Protein AF-A0A7X5SCL9-F1 (afdb_monomer_lite)

pLDDT: mean 92.02, std 9.29, range [61.75, 98.69]

InterPro domains:
  IPR003468 Cytochrome c oxidase, monohaem subunit/FixO [PF02433] (2-91)
  IPR036909 Cytochrome c-like domain superfamily [G3DSA:1.10.760.10] (37-91)
  IPR036909 Cytochrome c-like domain superfamily [SSF46626] (13-67)

Secondary structure (DSSP, 8-state):
-TTTT-HHHHHHHHHHHHHHHHHHHTGGGGT-GGGTPPPTT--PPPHHHHHHHHHHHHTTGGGT--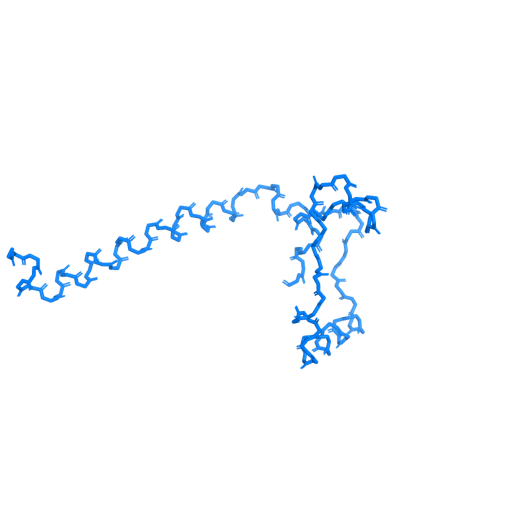----S-HHHHHHH-SPPPGGGGTT-

Organism: Xanthomonas perforans (NCBI:txid442694)

Foldseek 3Di:
DVLVVDVVNVVVVVVVVVVVVCCVPPVVCVVDVQLPDADPPDDADDPVRVVVVVVCVVVVVVVPDDPFQDPDPVSCVVPNDGDGSNNPNND

Structure (mmCIF, N/CA/C/O backbone):
data_AF-A0A7X5SCL9-F1
#
_entry.id   AF-A0A7X5SCL9-F1
#
loop_
_atom_site.group_PDB
_atom_site.id
_atom_site.type_symbol
_atom_site.label_atom_id
_atom_site.label_alt_id
_atom_site.label_comp_id
_atom_site.label_asym_id
_atom_site.label_entity_id
_atom_site.label_seq_id
_atom_site.pdbx_PDB_ins_code
_atom_site.Cartn_x
_atom_site.Cartn_y
_atom_site.Cartn_z
_atom_site.occupancy
_atom_site.B_iso_or_equiv
_atom_site.auth_seq_id
_atom_site.auth_comp_id
_atom_site.auth_asym_id
_atom_site.auth_atom_id
_atom_site.pdbx_PDB_model_num
ATOM 1 N N . GLU A 1 1 ? -19.426 -2.106 33.591 1.00 62.97 1 GLU A N 1
ATOM 2 C CA . GLU A 1 1 ? -20.879 -2.210 33.306 1.00 62.97 1 GLU A CA 1
ATOM 3 C C . GLU A 1 1 ? -21.460 -1.179 32.327 1.00 62.97 1 GLU A C 1
ATOM 5 O O . GLU A 1 1 ? -22.163 -1.613 31.429 1.00 62.97 1 GLU A O 1
ATOM 10 N N . PHE A 1 2 ? -21.247 0.145 32.441 1.00 78.31 2 PHE A N 1
ATOM 11 C CA . PHE A 1 2 ? -21.927 1.129 31.558 1.00 78.31 2 PHE A CA 1
ATOM 12 C C . PHE A 1 2 ? -21.693 0.900 30.050 1.00 78.31 2 PHE A C 1
ATOM 14 O O . PHE A 1 2 ? -22.650 0.921 29.283 1.00 78.31 2 PHE A O 1
ATOM 21 N N . PHE A 1 3 ? -20.457 0.626 29.623 1.00 82.31 3 PHE A N 1
ATOM 22 C CA . PHE A 1 3 ? -20.162 0.282 28.225 1.00 82.31 3 PHE A CA 1
ATOM 23 C C . PHE A 1 3 ? -20.668 -1.115 27.846 1.00 82.31 3 PHE A C 1
ATOM 25 O O . PHE A 1 3 ? -21.291 -1.287 26.807 1.00 82.31 3 PHE A O 1
ATOM 32 N N . GLU A 1 4 ? -20.459 -2.104 28.713 1.00 86.69 4 GLU A N 1
ATOM 33 C CA . GLU A 1 4 ? -20.827 -3.507 28.464 1.00 86.69 4 GLU A CA 1
ATOM 34 C C . GLU A 1 4 ? -22.348 -3.734 28.394 1.00 86.69 4 GLU A C 1
ATOM 36 O O . GLU A 1 4 ? -22.802 -4.671 27.746 1.00 86.69 4 GLU A O 1
ATOM 41 N N . LYS A 1 5 ? -23.145 -2.869 29.035 1.00 91.75 5 LYS A N 1
ATOM 42 C CA . LYS A 1 5 ? -24.616 -2.930 29.028 1.00 91.75 5 LYS A CA 1
ATOM 43 C C . LYS A 1 5 ? -25.263 -2.121 27.899 1.00 91.75 5 LYS A C 1
ATOM 45 O O . LYS A 1 5 ? -26.458 -2.275 27.667 1.00 91.75 5 LYS A O 1
ATOM 50 N N . ASN A 1 6 ? -24.506 -1.277 27.194 1.00 94.19 6 ASN A N 1
ATOM 51 C CA . ASN A 1 6 ? -25.014 -0.421 26.121 1.00 94.19 6 ASN A CA 1
ATOM 52 C C . ASN A 1 6 ? -24.320 -0.754 24.796 1.00 94.19 6 ASN A C 1
ATOM 54 O O . ASN A 1 6 ? -23.257 -0.219 24.482 1.00 94.19 6 ASN A O 1
ATOM 58 N N . SER A 1 7 ? -24.955 -1.599 23.981 1.00 93.44 7 SER A N 1
ATOM 59 C CA . SER A 1 7 ? -24.394 -2.091 22.713 1.00 93.44 7 SER A CA 1
ATOM 60 C C . SER A 1 7 ? -24.028 -0.978 21.722 1.00 93.44 7 SER A C 1
ATOM 62 O O . SER A 1 7 ? -22.993 -1.064 21.067 1.00 93.44 7 SER A O 1
ATOM 64 N N . ILE A 1 8 ? -24.825 0.095 21.647 1.00 95.06 8 ILE A N 1
ATOM 65 C CA . ILE A 1 8 ? -24.552 1.241 20.761 1.00 95.06 8 ILE A CA 1
ATOM 66 C C . ILE A 1 8 ? -23.288 1.992 21.204 1.00 95.06 8 ILE A C 1
ATOM 68 O O . ILE A 1 8 ? -22.440 2.319 20.376 1.00 95.06 8 ILE A O 1
ATOM 72 N N . LEU A 1 9 ? -23.132 2.236 22.509 1.00 94.31 9 LEU A N 1
ATOM 73 C CA . LEU A 1 9 ? -21.955 2.927 23.044 1.00 94.31 9 LEU A CA 1
ATOM 74 C C . LEU A 1 9 ? -20.690 2.081 22.888 1.00 94.31 9 LEU A C 1
ATOM 76 O O . LEU A 1 9 ? -19.637 2.614 22.539 1.00 94.31 9 LEU A O 1
ATOM 80 N N . LEU A 1 10 ? -20.802 0.766 23.093 1.00 95.88 10 LEU A N 1
ATOM 81 C CA . LEU A 1 10 ? -19.704 -0.166 22.863 1.00 95.88 10 LEU A CA 1
ATOM 82 C C . LEU A 1 10 ? -19.272 -0.181 21.390 1.00 95.88 10 LEU A C 1
ATOM 84 O O . LEU A 1 10 ? -18.080 -0.085 21.110 1.00 95.88 10 LEU A O 1
ATOM 88 N N . LEU A 1 11 ? -20.224 -0.236 20.452 1.00 96.00 11 LEU A N 1
ATOM 89 C CA . LEU A 1 11 ? -19.940 -0.209 19.015 1.00 96.00 11 LEU A CA 1
ATOM 90 C C . LEU A 1 11 ? -19.197 1.070 18.602 1.00 96.00 11 LEU A C 1
ATOM 92 O O . LEU A 1 11 ? -18.195 0.992 17.892 1.00 96.00 11 LEU A O 1
ATOM 96 N N . ILE A 1 12 ? -19.661 2.236 19.064 1.00 96.31 12 ILE A N 1
ATOM 97 C CA . ILE A 1 12 ? -19.008 3.522 18.772 1.00 96.31 12 ILE A CA 1
ATOM 98 C C . ILE A 1 12 ? -17.591 3.544 19.354 1.00 96.31 12 ILE A C 1
ATOM 100 O O . ILE A 1 12 ? -16.655 3.947 18.666 1.00 96.31 12 ILE A O 1
ATOM 104 N N . GLY A 1 13 ? -17.415 3.071 20.592 1.00 95.94 13 GLY A N 1
ATOM 105 C CA . GLY A 1 13 ? -16.101 2.978 21.226 1.00 95.94 13 GLY A CA 1
ATOM 106 C C . GLY A 1 13 ? -15.126 2.109 20.428 1.00 95.94 13 GLY A C 1
ATOM 107 O O . GLY A 1 13 ? -14.002 2.534 20.170 1.00 95.94 13 GLY A O 1
ATOM 108 N N . ILE A 1 14 ? -15.567 0.932 19.971 1.00 96.19 14 ILE A N 1
ATOM 109 C CA . ILE A 1 14 ? -14.758 0.034 19.131 1.00 96.19 14 ILE A CA 1
ATOM 110 C C . ILE A 1 14 ? -14.381 0.716 17.815 1.00 96.19 14 ILE A C 1
ATOM 112 O O . ILE A 1 14 ? -13.213 0.694 17.431 1.00 96.19 14 ILE A O 1
ATOM 116 N N . LEU A 1 15 ? -15.346 1.345 17.138 1.00 97.69 15 LEU A N 1
ATOM 117 C CA . LEU A 1 15 ? -15.103 2.007 15.858 1.00 97.69 15 LEU A CA 1
ATOM 118 C C . LEU A 1 15 ? -14.065 3.125 15.991 1.00 97.69 15 LEU A C 1
ATOM 120 O O . LEU A 1 15 ? -13.158 3.208 15.166 1.00 97.69 15 LEU A O 1
AT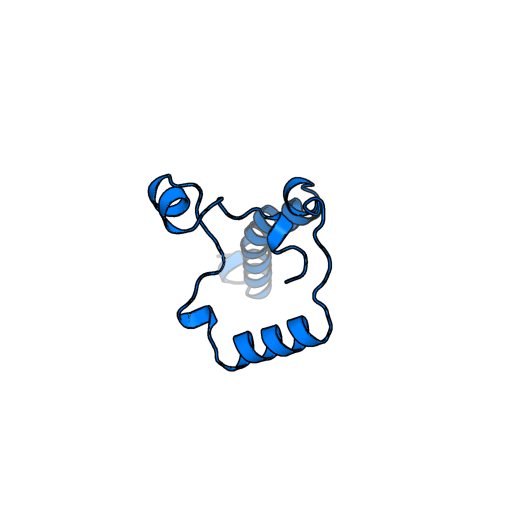OM 124 N N . ILE A 1 16 ? -14.157 3.943 17.044 1.00 97.69 16 ILE A N 1
ATOM 125 C CA . ILE A 1 16 ? -13.179 5.003 17.316 1.00 97.69 16 ILE A CA 1
ATOM 126 C C . ILE A 1 16 ? -11.794 4.397 17.551 1.00 97.69 16 ILE A C 1
ATOM 128 O O . ILE A 1 16 ? -10.833 4.821 16.917 1.00 97.69 16 ILE A O 1
ATOM 132 N N . VAL A 1 17 ? -11.685 3.391 18.423 1.00 97.06 17 VAL A N 1
ATOM 133 C CA . VAL A 1 17 ? -10.391 2.783 18.770 1.00 97.06 17 VAL A CA 1
ATOM 134 C C . VAL A 1 17 ? -9.724 2.136 17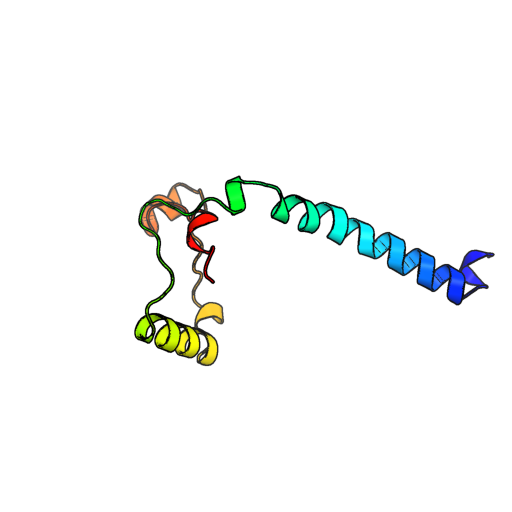.553 1.00 97.06 17 VAL A C 1
ATOM 136 O O . VAL A 1 17 ? -8.533 2.344 17.336 1.00 97.06 17 VAL A O 1
ATOM 139 N N . VAL A 1 18 ? -10.479 1.409 16.723 1.00 97.75 18 VAL A N 1
ATOM 140 C CA . VAL A 1 18 ? -9.951 0.776 15.502 1.00 97.75 18 VAL A CA 1
ATOM 141 C C . VAL A 1 18 ? -9.546 1.820 14.454 1.00 97.75 18 VAL A C 1
ATOM 143 O O . VAL A 1 18 ? -8.516 1.662 13.799 1.00 97.75 18 VAL A O 1
ATOM 146 N N . ALA A 1 19 ? -10.305 2.911 14.312 1.00 98.12 19 ALA A N 1
ATOM 147 C CA . ALA A 1 19 ? -10.012 3.954 13.329 1.00 98.12 19 ALA A CA 1
ATOM 148 C C . ALA A 1 19 ? -8.712 4.724 13.622 1.00 98.12 19 ALA A C 1
ATOM 150 O O . ALA A 1 19 ? -8.069 5.195 12.684 1.00 98.12 19 ALA A O 1
ATOM 151 N N . ILE A 1 20 ? -8.298 4.838 14.892 1.00 98.25 20 ILE A N 1
ATOM 152 C CA . ILE A 1 20 ? -7.087 5.582 15.281 1.00 98.25 20 ILE A CA 1
ATOM 153 C C . ILE A 1 20 ? -5.836 5.045 14.570 1.00 98.25 20 ILE A C 1
ATOM 155 O O . ILE A 1 20 ? -5.041 5.844 14.082 1.00 98.25 20 ILE A O 1
ATOM 159 N N . GLY A 1 21 ? -5.678 3.721 14.453 1.00 96.56 21 GLY A N 1
ATOM 160 C CA . GLY A 1 21 ? -4.525 3.124 13.766 1.00 96.56 21 GLY A CA 1
ATOM 161 C C . GLY A 1 21 ? -4.454 3.538 12.295 1.00 96.56 21 GLY A C 1
ATOM 162 O O . GLY A 1 21 ? -3.449 4.084 11.847 1.00 96.56 21 GLY A O 1
ATOM 163 N N . GLY A 1 22 ? -5.567 3.395 11.568 1.00 95.81 22 GLY A N 1
ATOM 164 C CA . GLY A 1 22 ? -5.647 3.806 10.163 1.00 95.81 22 GLY A CA 1
ATOM 165 C C . GLY A 1 22 ? -5.435 5.310 9.964 1.00 95.81 22 GLY A C 1
ATOM 166 O O . GLY A 1 22 ? -4.772 5.718 9.013 1.00 95.81 22 GLY A O 1
ATOM 167 N N . LEU A 1 23 ? -5.941 6.143 10.880 1.00 96.94 23 LEU A N 1
ATOM 168 C CA . LEU A 1 23 ? -5.714 7.588 10.837 1.00 96.94 23 LEU A CA 1
ATOM 169 C C . LEU A 1 23 ? -4.235 7.946 11.013 1.00 96.94 23 LEU A C 1
ATOM 171 O O . LEU A 1 23 ? -3.749 8.832 10.321 1.00 96.94 23 LEU A O 1
ATOM 175 N N . ILE A 1 24 ? -3.517 7.277 11.912 1.00 96.69 24 ILE A N 1
ATOM 176 C CA . ILE A 1 24 ? -2.109 7.588 12.186 1.00 96.69 24 ILE A CA 1
ATOM 177 C C . ILE A 1 24 ? -1.186 7.025 11.100 1.00 96.69 24 ILE A C 1
ATOM 179 O O . ILE A 1 24 ? -0.209 7.676 10.745 1.00 96.69 24 ILE A O 1
ATOM 183 N N . GLU A 1 25 ? -1.483 5.847 10.554 1.00 95.44 25 GLU A N 1
ATOM 184 C CA . GLU A 1 25 ? -0.598 5.179 9.595 1.00 95.44 25 GLU A CA 1
ATOM 185 C C . GLU A 1 25 ? -0.853 5.604 8.143 1.00 95.44 25 GLU A C 1
ATOM 187 O O . GLU A 1 25 ? 0.099 5.797 7.393 1.00 95.44 25 GLU A O 1
ATOM 192 N N . ILE A 1 26 ? -2.115 5.783 7.731 1.00 93.81 26 ILE A N 1
ATOM 193 C CA . ILE A 1 26 ? -2.471 6.015 6.320 1.00 93.81 26 ILE A CA 1
ATOM 194 C C . ILE A 1 26 ? -2.525 7.510 5.996 1.00 93.81 26 ILE A C 1
ATOM 196 O O . ILE A 1 26 ? -1.999 7.940 4.971 1.00 93.81 26 ILE A O 1
ATOM 200 N N . VAL A 1 27 ? -3.151 8.326 6.853 1.00 94.44 27 VAL A N 1
ATOM 201 C CA . VAL A 1 27 ? -3.398 9.745 6.532 1.00 94.44 27 VAL A CA 1
ATOM 202 C C . VAL A 1 27 ? -2.104 10.525 6.277 1.00 94.44 27 VAL A C 1
ATOM 204 O O . VAL A 1 27 ? -2.065 11.255 5.284 1.00 94.44 27 VAL A O 1
ATOM 207 N N . PRO A 1 28 ? -1.024 10.381 7.073 1.00 93.00 28 PRO A N 1
ATOM 208 C CA . PRO A 1 28 ? 0.213 11.115 6.814 1.00 93.00 28 PRO A CA 1
ATOM 209 C C . PRO A 1 28 ? 0.866 10.774 5.469 1.00 93.00 28 PRO A C 1
ATOM 211 O O . PRO A 1 28 ? 1.503 11.645 4.878 1.00 93.00 28 PRO A O 1
ATOM 214 N N . LEU A 1 29 ? 0.676 9.556 4.943 1.00 91.69 29 LEU A N 1
ATOM 215 C CA . LEU A 1 29 ? 1.277 9.124 3.673 1.00 91.69 29 LEU A CA 1
ATOM 216 C C . LEU A 1 29 ? 0.798 9.950 2.469 1.00 91.69 29 LEU A C 1
ATOM 218 O O . LEU A 1 29 ? 1.541 10.081 1.501 1.00 91.69 29 LEU A O 1
ATOM 222 N N . PHE A 1 30 ? -0.391 10.562 2.541 1.00 88.75 30 PHE A N 1
ATOM 223 C CA . PHE A 1 30 ? -0.896 11.463 1.496 1.00 88.75 30 PHE A CA 1
ATOM 224 C C . PHE A 1 30 ? -0.204 12.834 1.472 1.00 88.75 30 PHE A C 1
ATOM 226 O O . PHE A 1 30 ? -0.305 13.552 0.480 1.00 88.75 30 PHE A O 1
ATOM 233 N N . TYR A 1 31 ? 0.480 13.218 2.554 1.00 86.44 31 TYR A N 1
ATOM 234 C CA . TYR A 1 31 ? 1.122 14.531 2.689 1.00 86.44 31 TYR A CA 1
ATOM 235 C C . TYR A 1 31 ? 2.655 14.461 2.642 1.00 86.44 31 TYR A C 1
ATOM 237 O O . TYR A 1 31 ? 3.315 15.482 2.432 1.00 86.44 31 TYR A O 1
ATOM 245 N N . LEU A 1 32 ? 3.238 13.275 2.836 1.00 82.88 32 LEU A N 1
ATOM 246 C CA . LEU A 1 32 ? 4.682 13.064 2.768 1.00 82.88 32 LEU A CA 1
ATOM 247 C C . LEU A 1 32 ? 5.156 13.081 1.310 1.00 82.88 32 LEU A C 1
ATOM 249 O O . LEU A 1 32 ? 4.766 12.256 0.496 1.00 82.88 32 LEU A O 1
ATOM 253 N N . LYS A 1 33 ? 6.048 14.014 0.968 1.00 72.69 33 LYS A N 1
ATOM 25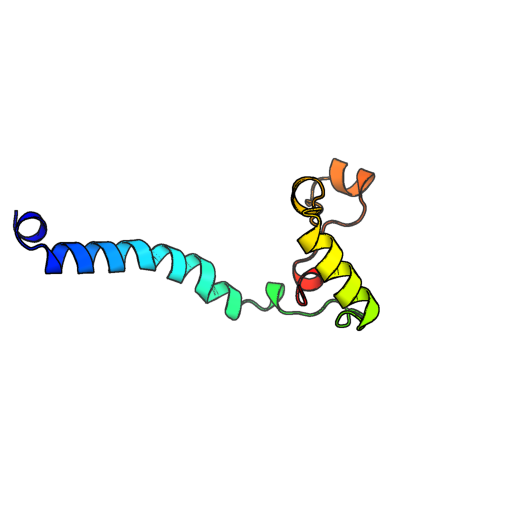4 C CA . LYS A 1 33 ? 6.545 14.161 -0.412 1.00 72.69 33 LYS A CA 1
ATOM 255 C C . LYS A 1 33 ? 7.440 13.005 -0.866 1.00 72.69 33 LYS A C 1
ATOM 257 O O . LYS A 1 33 ? 7.456 12.682 -2.047 1.00 72.69 33 LYS A O 1
ATOM 262 N N . SER A 1 34 ? 8.135 12.342 0.061 1.00 67.25 34 SER A N 1
ATOM 263 C CA . SER A 1 34 ? 9.037 11.222 -0.247 1.00 67.25 34 SER A CA 1
ATOM 264 C C . SER A 1 34 ? 8.335 9.997 -0.846 1.00 67.25 34 SER A C 1
ATOM 266 O O . SER A 1 34 ? 9.003 9.158 -1.438 1.00 67.25 34 SER A O 1
ATOM 268 N N . THR A 1 35 ? 7.011 9.878 -0.701 1.00 63.72 35 THR A N 1
ATOM 269 C CA . THR A 1 35 ? 6.192 8.831 -1.336 1.00 63.72 35 THR A CA 1
ATOM 270 C C . THR A 1 35 ? 5.529 9.287 -2.640 1.00 63.72 35 THR A C 1
ATOM 272 O O . THR A 1 35 ? 4.911 8.467 -3.308 1.00 63.72 35 THR A O 1
ATOM 275 N N . ILE A 1 36 ? 5.633 10.571 -3.006 1.00 61.75 36 ILE A N 1
ATOM 276 C CA . ILE A 1 36 ? 4.852 11.193 -4.093 1.00 61.75 36 ILE A CA 1
ATOM 277 C C . ILE A 1 36 ? 5.751 11.743 -5.216 1.00 61.75 36 ILE A C 1
ATOM 279 O O . ILE A 1 36 ? 5.286 11.961 -6.333 1.00 61.75 36 ILE A O 1
ATOM 283 N N . GLU A 1 37 ? 7.040 11.982 -4.965 1.00 68.44 37 GLU A N 1
ATOM 284 C CA . GLU A 1 37 ? 7.939 12.507 -5.997 1.00 68.44 37 GLU A CA 1
ATOM 285 C C . GLU A 1 37 ? 8.263 11.452 -7.064 1.00 68.44 37 GLU A C 1
ATOM 287 O O . GLU A 1 37 ? 8.878 10.424 -6.787 1.00 68.44 37 GLU A O 1
ATOM 292 N N . ALA A 1 38 ? 7.862 11.725 -8.308 1.00 66.25 38 ALA A N 1
ATOM 293 C CA . ALA A 1 38 ? 8.159 10.869 -9.448 1.00 66.25 38 ALA A CA 1
ATOM 294 C C . ALA A 1 38 ? 9.673 10.812 -9.709 1.00 66.25 38 ALA A C 1
ATOM 296 O O . ALA A 1 38 ? 10.337 11.845 -9.820 1.00 66.25 38 ALA A O 1
ATOM 297 N N . ALA A 1 39 ? 10.211 9.600 -9.864 1.00 70.31 39 ALA A N 1
ATOM 298 C CA . ALA A 1 39 ? 11.598 9.409 -10.265 1.00 70.31 39 ALA A CA 1
ATOM 299 C C . ALA A 1 39 ? 11.850 10.056 -11.638 1.00 70.31 39 ALA A C 1
ATOM 301 O O . ALA A 1 39 ? 11.013 9.986 -12.544 1.00 70.31 39 ALA A O 1
ATOM 302 N N . ALA A 1 40 ? 13.012 10.690 -11.800 1.00 75.94 40 ALA A N 1
ATOM 303 C CA . ALA A 1 40 ? 13.372 11.363 -13.042 1.00 75.94 40 ALA A CA 1
ATOM 304 C C . ALA A 1 40 ? 13.329 10.380 -14.228 1.00 75.94 40 ALA A C 1
ATOM 306 O O . ALA A 1 40 ? 14.041 9.379 -14.242 1.00 75.94 40 ALA A O 1
ATOM 307 N N . GLY A 1 41 ? 12.489 10.674 -15.225 1.00 79.44 41 GLY A N 1
ATOM 308 C CA . GLY A 1 41 ? 12.319 9.844 -16.424 1.00 79.44 41 GLY A CA 1
ATOM 309 C C . GLY A 1 41 ? 11.242 8.756 -16.330 1.00 79.44 41 GLY A C 1
ATOM 310 O O . GLY A 1 41 ? 11.006 8.064 -17.320 1.00 79.44 41 GLY A O 1
ATOM 311 N N . MET A 1 42 ? 10.557 8.618 -15.192 1.00 84.94 42 MET A N 1
ATOM 312 C CA . MET A 1 42 ? 9.436 7.691 -15.056 1.00 84.94 42 MET A CA 1
ATOM 313 C C . MET A 1 42 ? 8.185 8.234 -15.762 1.00 84.94 42 MET A C 1
ATOM 315 O O . MET A 1 42 ? 7.870 9.423 -15.686 1.00 84.94 42 MET A O 1
ATOM 319 N N . ARG A 1 43 ? 7.462 7.351 -16.454 1.00 91.69 43 ARG A N 1
ATOM 320 C CA . ARG A 1 43 ? 6.204 7.651 -17.148 1.00 91.69 43 ARG A CA 1
ATOM 321 C C . ARG A 1 43 ? 5.152 6.602 -16.790 1.00 91.69 43 ARG A C 1
ATOM 323 O O . ARG A 1 43 ? 5.527 5.482 -16.445 1.00 91.69 43 ARG A O 1
ATOM 330 N N . PRO A 1 44 ? 3.857 6.905 -16.962 1.00 93.19 44 PRO A N 1
ATOM 331 C CA . PRO A 1 44 ? 2.828 5.878 -16.941 1.00 93.19 44 PRO A CA 1
ATOM 332 C C . PRO A 1 44 ? 3.111 4.764 -17.957 1.00 93.19 44 PRO A C 1
ATOM 334 O O . PRO A 1 44 ? 3.752 4.982 -18.999 1.00 93.19 44 PRO A O 1
ATOM 337 N N . TYR A 1 45 ? 2.590 3.574 -17.664 1.00 95.62 45 TYR A N 1
ATOM 338 C CA . TYR A 1 45 ? 2.642 2.429 -18.567 1.00 95.62 45 TYR A CA 1
ATOM 339 C C . TYR A 1 45 ? 2.020 2.770 -19.930 1.00 95.62 45 TYR A C 1
ATOM 341 O O . TYR A 1 45 ? 0.957 3.388 -20.014 1.00 95.62 45 TYR A O 1
ATOM 349 N N . THR A 1 46 ? 2.668 2.346 -21.018 1.00 97.38 46 THR A N 1
ATOM 350 C CA . THR A 1 46 ? 2.056 2.369 -22.353 1.00 97.38 46 THR A CA 1
ATOM 351 C C . THR A 1 46 ? 0.855 1.419 -22.392 1.00 97.38 46 THR A C 1
ATOM 353 O O . THR A 1 46 ? 0.777 0.493 -21.581 1.00 97.38 46 THR A O 1
ATOM 356 N N . PRO A 1 47 ? -0.064 1.562 -23.365 1.00 98.00 47 PRO A N 1
ATOM 357 C CA . PRO A 1 47 ? -1.221 0.673 -23.461 1.00 98.00 47 PRO A CA 1
ATOM 358 C C . PRO A 1 47 ? -0.862 -0.820 -23.515 1.00 98.00 47 PRO A C 1
ATOM 360 O O . PRO A 1 47 ? -1.557 -1.639 -22.917 1.00 98.00 47 PRO A O 1
ATOM 363 N N . LEU A 1 48 ? 0.238 -1.180 -24.190 1.00 98.31 48 LEU A N 1
ATOM 364 C CA . LEU A 1 48 ? 0.684 -2.572 -24.277 1.00 98.31 48 LEU A CA 1
ATOM 365 C C . LEU A 1 48 ? 1.296 -3.068 -22.958 1.00 98.31 48 LEU A C 1
ATOM 367 O O . LEU A 1 48 ? 0.989 -4.178 -22.532 1.00 98.31 48 LEU A O 1
ATOM 371 N N . GLU A 1 49 ? 2.114 -2.248 -22.291 1.00 98.06 49 GLU A N 1
ATOM 372 C CA . GLU A 1 49 ? 2.670 -2.570 -20.967 1.00 98.06 49 GLU A CA 1
ATOM 373 C C . GLU A 1 49 ? 1.550 -2.743 -19.930 1.00 98.06 49 GLU A C 1
ATOM 375 O O . GLU A 1 49 ? 1.560 -3.710 -19.173 1.00 98.06 49 GLU A O 1
ATOM 380 N N . LEU A 1 50 ? 0.536 -1.871 -19.945 1.00 98.06 50 LEU A N 1
ATOM 381 C CA . LEU A 1 50 ? -0.619 -1.962 -19.050 1.00 98.06 50 LEU A CA 1
ATOM 382 C C . LEU A 1 50 ? -1.450 -3.226 -19.318 1.00 98.06 50 LEU A C 1
ATOM 384 O O . LEU A 1 50 ? -1.868 -3.905 -18.380 1.00 98.06 50 LEU A O 1
ATOM 388 N N . ALA A 1 51 ? -1.657 -3.585 -20.590 1.00 98.44 51 ALA A N 1
ATOM 389 C CA . ALA A 1 51 ? -2.293 -4.852 -20.947 1.00 98.44 51 ALA A CA 1
ATOM 390 C C . ALA A 1 51 ? -1.481 -6.057 -20.434 1.00 98.44 51 ALA A C 1
ATOM 392 O O . ALA A 1 51 ? -2.058 -6.996 -19.885 1.00 98.44 51 ALA A O 1
ATOM 393 N N . GLY A 1 52 ? -0.149 -6.003 -20.541 1.00 98.50 52 GLY A N 1
ATOM 394 C CA .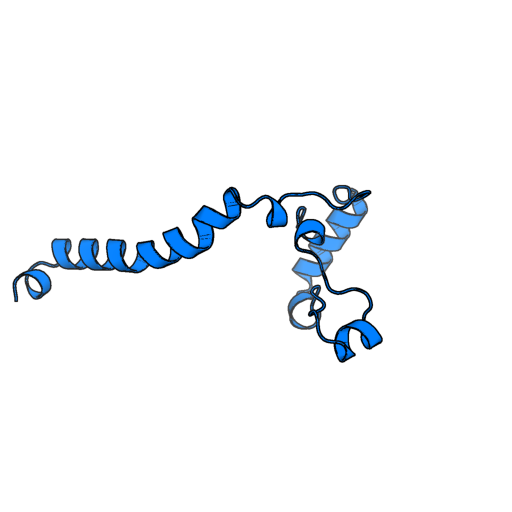 GLY A 1 52 ? 0.756 -6.999 -19.964 1.00 98.50 52 GLY A CA 1
ATOM 395 C C . GLY A 1 52 ? 0.669 -7.079 -18.436 1.00 98.50 52 GLY A C 1
ATOM 396 O O . GLY A 1 52 ? 0.571 -8.176 -17.891 1.00 98.50 52 GLY A O 1
ATOM 397 N N . ARG A 1 53 ? 0.610 -5.938 -17.736 1.00 97.94 53 ARG A N 1
ATOM 398 C CA . ARG A 1 53 ? 0.430 -5.872 -16.275 1.00 97.94 53 ARG A CA 1
ATOM 399 C C . ARG A 1 53 ? -0.885 -6.515 -15.834 1.00 97.94 53 ARG A C 1
ATOM 401 O O . ARG A 1 53 ? -0.911 -7.273 -14.870 1.00 97.94 53 ARG A O 1
ATOM 408 N N . ASN A 1 54 ? -1.968 -6.284 -16.571 1.00 98.38 54 ASN A N 1
ATOM 409 C CA . ASN A 1 54 ? -3.249 -6.934 -16.287 1.00 98.38 54 ASN A CA 1
ATOM 410 C C . ASN A 1 54 ? -3.167 -8.460 -16.441 1.00 98.38 54 ASN A C 1
ATOM 412 O O . ASN A 1 54 ? -3.773 -9.186 -15.656 1.00 98.38 54 ASN A O 1
ATOM 416 N N . ILE A 1 55 ? -2.393 -8.956 -17.412 1.00 98.62 55 ILE A N 1
ATOM 417 C CA . ILE A 1 55 ? -2.115 -10.393 -17.544 1.00 98.62 55 ILE A CA 1
ATOM 418 C C . ILE A 1 55 ? -1.281 -10.888 -16.355 1.00 98.62 55 ILE A C 1
ATOM 420 O O . ILE A 1 55 ? -1.642 -11.895 -15.759 1.00 98.62 55 ILE A O 1
ATOM 424 N N . TYR A 1 56 ? -0.230 -10.166 -15.956 1.00 98.44 56 TYR A N 1
ATOM 425 C CA . TYR A 1 56 ? 0.589 -10.500 -14.783 1.00 98.44 56 TYR A CA 1
ATOM 426 C C . TYR A 1 56 ? -0.259 -10.664 -13.507 1.00 98.44 56 TYR A C 1
ATOM 428 O O . TYR A 1 56 ? -0.082 -11.626 -12.758 1.00 98.44 56 TYR A O 1
ATOM 436 N N . VAL A 1 57 ? -1.221 -9.761 -13.279 1.00 98.31 57 VAL A N 1
ATOM 437 C CA . VAL A 1 57 ? -2.166 -9.855 -12.153 1.00 98.31 57 VAL A CA 1
ATOM 438 C C . VAL A 1 57 ? -3.122 -11.037 -12.329 1.00 98.31 57 VAL A C 1
ATOM 440 O O . VAL A 1 57 ? -3.325 -11.793 -11.382 1.00 98.31 57 VAL A O 1
ATOM 443 N N . ARG A 1 58 ? -3.680 -11.233 -13.532 1.00 98.56 58 ARG A N 1
ATOM 444 C CA . ARG A 1 58 ? -4.616 -12.330 -13.834 1.00 98.56 58 ARG A CA 1
ATOM 445 C C . ARG A 1 58 ? -4.005 -13.708 -13.589 1.00 98.56 58 ARG A C 1
ATOM 447 O O . ARG A 1 58 ? -4.678 -14.571 -13.038 1.00 98.56 58 ARG A O 1
ATOM 454 N N . GLU A 1 59 ? -2.755 -13.909 -13.994 1.00 98.69 59 GLU A N 1
ATOM 455 C CA . GLU A 1 59 ? -2.039 -15.178 -13.812 1.00 98.69 59 GLU A CA 1
ATOM 456 C C . GLU A 1 59 ? -1.483 -15.348 -12.387 1.00 98.69 59 GLU A C 1
ATOM 458 O O . GLU A 1 59 ? -0.866 -16.365 -12.079 1.00 98.69 59 GLU A O 1
ATOM 463 N N . GLY A 1 60 ? -1.680 -14.364 -11.501 1.00 98.19 60 GLY A N 1
ATOM 464 C CA . GLY A 1 60 ? -1.220 -14.438 -10.118 1.00 98.19 60 GLY A CA 1
ATOM 465 C C . GLY A 1 60 ? 0.302 -14.455 -9.986 1.00 98.19 60 GLY A C 1
ATOM 466 O O . GLY A 1 60 ? 0.817 -14.990 -9.007 1.00 98.19 60 GLY A O 1
ATOM 467 N N . CYS A 1 61 ? 1.042 -13.870 -10.935 1.00 98.12 61 CYS A N 1
ATOM 468 C CA . CYS A 1 61 ? 2.508 -13.860 -10.908 1.00 98.12 61 CYS A CA 1
ATOM 469 C C . CYS A 1 61 ? 3.070 -13.285 -9.592 1.00 98.12 61 CYS A C 1
ATOM 471 O O . CYS A 1 61 ? 4.093 -13.760 -9.097 1.00 98.12 61 CYS A O 1
ATOM 473 N N . TYR A 1 62 ? 2.362 -12.327 -8.982 1.00 97.75 62 TYR A N 1
ATOM 474 C CA . TYR A 1 62 ? 2.714 -11.722 -7.693 1.00 97.75 62 TYR A CA 1
ATOM 475 C C . TYR A 1 62 ? 2.691 -12.704 -6.507 1.00 97.75 62 TYR A C 1
ATOM 477 O O . TYR A 1 62 ? 3.259 -12.408 -5.460 1.00 97.75 62 TYR A O 1
ATOM 485 N N . LEU A 1 63 ? 2.057 -13.876 -6.647 1.00 98.12 63 LEU A N 1
ATOM 486 C CA . LEU A 1 63 ? 2.072 -14.920 -5.617 1.00 98.12 63 LEU A CA 1
ATOM 487 C C . LEU A 1 63 ? 3.449 -15.591 -5.487 1.00 98.12 6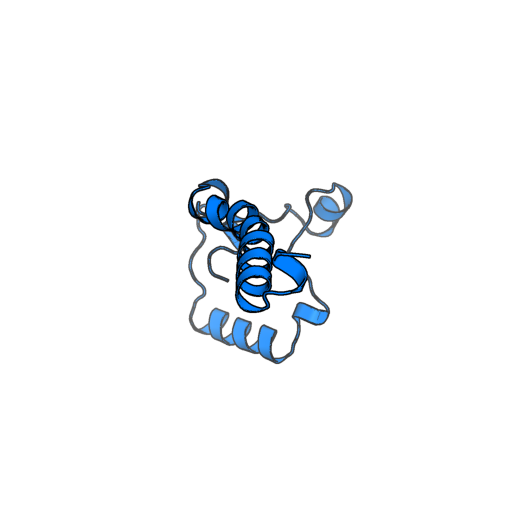3 LEU A C 1
ATOM 489 O O . LEU A 1 63 ? 3.745 -16.168 -4.443 1.00 98.12 63 LEU A O 1
ATOM 493 N N . CYS A 1 64 ? 4.290 -15.513 -6.526 1.00 98.44 64 CYS A N 1
ATOM 494 C CA . CYS A 1 64 ? 5.640 -16.090 -6.534 1.00 98.44 64 CYS A CA 1
ATOM 495 C C . CYS A 1 64 ? 6.753 -15.060 -6.769 1.00 98.44 64 CYS A C 1
ATOM 497 O O . CYS A 1 64 ? 7.901 -15.325 -6.416 1.00 98.44 64 CYS A O 1
ATOM 499 N N . HIS A 1 65 ? 6.442 -13.901 -7.355 1.00 98.25 65 HIS A N 1
ATOM 500 C CA . HIS A 1 65 ? 7.434 -12.900 -7.740 1.00 98.25 65 HIS A CA 1
ATOM 501 C C . HIS A 1 65 ? 7.220 -11.581 -6.996 1.00 98.25 65 HIS A C 1
ATOM 503 O O . HIS A 1 65 ? 6.208 -10.910 -7.185 1.00 98.25 65 HIS A O 1
ATOM 509 N N . SER A 1 66 ? 8.202 -11.185 -6.181 1.00 96.88 66 SER A N 1
ATOM 510 C CA . SER A 1 66 ? 8.240 -9.852 -5.580 1.00 96.88 66 SER A CA 1
ATOM 511 C C . SER A 1 66 ? 8.721 -8.809 -6.591 1.00 96.88 66 SER A C 1
ATOM 513 O O . SER A 1 66 ? 9.561 -9.088 -7.444 1.00 96.88 66 SER A O 1
ATOM 515 N N . GLN A 1 67 ? 8.205 -7.587 -6.461 1.00 96.75 67 GLN A N 1
ATOM 516 C CA . GLN A 1 67 ? 8.626 -6.419 -7.247 1.00 96.75 67 GLN A CA 1
ATOM 517 C C . GLN A 1 67 ? 9.234 -5.329 -6.346 1.00 96.75 67 GLN A C 1
ATOM 519 O O . GLN A 1 67 ? 9.134 -4.146 -6.640 1.00 96.75 67 GLN A O 1
ATOM 524 N N . MET A 1 68 ? 9.821 -5.729 -5.214 1.00 97.44 68 MET A N 1
ATOM 525 C CA . MET A 1 68 ? 10.409 -4.823 -4.225 1.00 97.44 68 MET A CA 1
ATOM 526 C C . MET A 1 68 ? 11.747 -5.388 -3.748 1.00 97.44 68 MET A C 1
ATOM 528 O O . MET A 1 68 ? 11.776 -6.435 -3.097 1.00 97.44 68 MET A O 1
ATOM 532 N N . VAL A 1 69 ? 12.837 -4.689 -4.062 1.00 97.62 69 VAL A N 1
ATOM 533 C CA . VAL A 1 69 ? 14.194 -5.006 -3.594 1.00 97.62 69 VAL A CA 1
ATOM 534 C C . VAL A 1 69 ? 14.453 -4.259 -2.289 1.00 97.62 69 VAL A C 1
ATOM 536 O O . VAL A 1 69 ? 14.302 -3.037 -2.222 1.00 97.62 69 VAL A O 1
ATOM 539 N N . ARG A 1 70 ? 14.842 -4.975 -1.231 1.00 97.56 70 ARG A N 1
ATOM 540 C CA . ARG A 1 70 ? 15.086 -4.394 0.097 1.00 97.56 70 ARG A CA 1
ATOM 541 C C . ARG A 1 70 ? 16.475 -3.744 0.175 1.00 97.56 70 ARG A C 1
ATOM 543 O O . ARG A 1 70 ? 17.399 -4.182 -0.508 1.00 97.56 70 ARG A O 1
ATOM 550 N N . PRO A 1 71 ? 16.682 -2.751 1.065 1.00 96.94 71 PRO A N 1
ATOM 551 C CA . PRO A 1 71 ? 17.954 -2.033 1.198 1.00 96.94 71 PRO A CA 1
ATOM 552 C C . PRO A 1 71 ? 19.003 -2.829 2.001 1.00 96.94 71 PRO A C 1
ATOM 554 O O . PRO A 1 71 ? 19.599 -2.330 2.954 1.00 96.94 71 PRO A O 1
ATOM 557 N N . MET A 1 72 ? 19.217 -4.096 1.643 1.00 97.25 72 MET A N 1
ATOM 558 C CA . MET A 1 72 ? 20.247 -4.964 2.218 1.00 97.25 72 MET A CA 1
ATOM 559 C C . MET A 1 72 ? 21.340 -5.203 1.180 1.00 97.25 72 MET A C 1
ATOM 561 O O . MET A 1 72 ? 21.035 -5.411 0.011 1.00 97.25 72 MET A O 1
ATOM 565 N N . ARG A 1 73 ? 22.610 -5.247 1.603 1.00 97.31 73 ARG A N 1
ATOM 566 C CA . ARG A 1 73 ? 23.744 -5.447 0.681 1.00 97.31 73 ARG A CA 1
ATOM 567 C C . ARG A 1 73 ? 23.586 -6.695 -0.200 1.00 97.31 73 ARG A C 1
ATOM 569 O O . ARG A 1 73 ? 23.814 -6.603 -1.396 1.00 97.31 73 ARG A O 1
ATOM 576 N N . ASP A 1 74 ? 23.165 -7.824 0.378 1.00 98.06 74 ASP A N 1
ATOM 577 C CA . ASP A 1 74 ? 22.976 -9.086 -0.366 1.00 98.06 74 ASP A CA 1
ATOM 578 C C . ASP A 1 74 ? 21.904 -8.970 -1.459 1.00 98.06 74 ASP A C 1
ATOM 580 O O . ASP A 1 74 ? 22.085 -9.464 -2.568 1.00 98.06 74 ASP A O 1
ATOM 584 N N . GLU A 1 75 ? 20.800 -8.272 -1.180 1.00 97.94 75 GLU A N 1
ATOM 585 C CA . GLU A 1 75 ? 19.766 -8.051 -2.192 1.00 97.94 75 GLU A CA 1
ATOM 586 C C . GLU A 1 75 ? 20.215 -7.070 -3.259 1.00 97.94 75 GLU A C 1
ATOM 588 O O . GLU A 1 75 ? 19.926 -7.292 -4.431 1.00 97.94 75 GLU A O 1
ATOM 593 N N . VAL A 1 76 ? 20.968 -6.037 -2.879 1.00 97.44 76 VAL A N 1
ATOM 594 C CA . VAL A 1 76 ? 21.482 -5.071 -3.847 1.00 97.44 76 VAL A CA 1
ATOM 595 C C . VAL A 1 76 ? 22.490 -5.714 -4.800 1.00 97.44 76 VAL A C 1
ATOM 597 O O . VAL A 1 76 ? 22.447 -5.479 -6.005 1.00 97.44 76 VAL A O 1
ATOM 600 N N . GLU A 1 77 ? 23.360 -6.583 -4.286 1.00 97.56 77 GLU A N 1
ATOM 601 C CA . GLU A 1 77 ? 24.312 -7.344 -5.104 1.00 97.56 77 GLU A CA 1
ATOM 602 C C . GLU A 1 77 ? 23.618 -8.365 -6.014 1.00 97.56 77 GLU A C 1
ATOM 604 O O . GLU A 1 77 ? 24.099 -8.629 -7.115 1.00 97.56 77 GLU A O 1
ATOM 609 N N . ARG A 1 78 ? 22.481 -8.922 -5.581 1.00 97.69 78 ARG A N 1
ATOM 610 C CA . ARG A 1 78 ? 21.740 -9.936 -6.341 1.00 97.69 78 ARG A CA 1
ATOM 611 C C . ARG A 1 78 ? 20.778 -9.354 -7.377 1.00 97.69 78 ARG A C 1
ATOM 613 O O . ARG A 1 78 ? 20.672 -9.903 -8.470 1.00 97.69 78 ARG A O 1
ATOM 620 N N . TYR A 1 79 ? 20.041 -8.306 -7.018 1.00 97.62 79 TYR A N 1
ATOM 621 C CA . TYR A 1 79 ? 18.898 -7.790 -7.781 1.00 97.62 79 TYR A CA 1
ATOM 622 C C . TYR A 1 79 ? 19.101 -6.366 -8.316 1.00 97.62 79 TYR A C 1
ATOM 624 O O . TYR A 1 79 ? 18.346 -5.943 -9.188 1.00 97.62 79 TYR A O 1
ATOM 632 N N . GLY A 1 80 ? 20.125 -5.640 -7.856 1.00 96.50 80 GLY A N 1
ATOM 633 C CA . GLY A 1 80 ? 20.404 -4.262 -8.264 1.00 96.50 80 GLY A CA 1
ATOM 634 C C . GLY A 1 80 ? 19.951 -3.229 -7.233 1.00 96.50 80 GLY A C 1
ATOM 635 O O . GLY A 1 80 ? 19.831 -3.523 -6.051 1.00 96.50 80 GLY A O 1
ATOM 636 N N . HIS A 1 81 ? 19.746 -1.979 -7.654 1.00 94.75 81 HIS A N 1
ATOM 637 C CA . HIS A 1 81 ? 19.390 -0.901 -6.726 1.00 94.75 81 HIS A CA 1
ATOM 638 C C . HIS A 1 81 ? 18.125 -1.246 -5.915 1.00 94.75 81 HIS A C 1
ATOM 640 O O . HIS A 1 81 ? 17.191 -1.849 -6.439 1.00 94.75 81 HIS A O 1
ATOM 646 N N . PHE A 1 82 ? 18.100 -0.868 -4.633 1.00 94.75 82 PHE A N 1
ATOM 647 C CA . PHE A 1 82 ? 16.919 -1.071 -3.795 1.00 94.75 82 PHE A CA 1
ATOM 648 C C . PHE A 1 82 ? 15.743 -0.258 -4.337 1.00 94.75 82 PHE A C 1
ATOM 650 O O . PHE A 1 82 ? 15.925 0.854 -4.836 1.00 94.75 82 PHE A O 1
ATOM 657 N N . SER A 1 83 ? 14.539 -0.803 -4.228 1.00 93.56 83 SER A N 1
ATOM 658 C CA . SER A 1 83 ? 13.363 -0.170 -4.813 1.00 93.56 83 SER A CA 1
ATOM 659 C C . SER A 1 83 ? 13.027 1.142 -4.110 1.00 93.56 83 SER A C 1
ATOM 661 O O . SER A 1 83 ? 13.131 1.264 -2.884 1.00 93.56 83 SER A O 1
ATOM 663 N N . LEU A 1 84 ? 12.610 2.129 -4.897 1.00 90.56 84 LEU A N 1
ATOM 664 C CA . LEU A 1 84 ? 12.196 3.441 -4.407 1.00 90.56 84 LEU A CA 1
ATOM 665 C C . LEU A 1 84 ? 10.673 3.536 -4.396 1.00 90.56 84 LEU A C 1
ATOM 667 O O . LEU A 1 84 ? 10.012 3.052 -5.306 1.00 90.56 84 LEU A O 1
ATOM 671 N N . ALA A 1 85 ? 10.105 4.239 -3.410 1.00 88.56 85 ALA A N 1
ATOM 672 C CA . ALA A 1 85 ? 8.654 4.454 -3.342 1.00 88.56 85 ALA A CA 1
ATOM 673 C C . ALA A 1 85 ? 8.097 5.096 -4.627 1.00 88.56 85 ALA A C 1
ATOM 675 O O . ALA A 1 85 ? 6.993 4.778 -5.056 1.00 88.56 85 ALA A O 1
ATOM 676 N N . ALA A 1 86 ? 8.902 5.948 -5.268 1.00 86.00 86 ALA A N 1
ATOM 677 C CA . ALA A 1 86 ? 8.582 6.561 -6.545 1.00 86.00 86 ALA A CA 1
ATOM 678 C C . ALA A 1 86 ? 8.304 5.528 -7.651 1.00 86.00 86 ALA A C 1
ATOM 680 O O . ALA A 1 86 ? 7.415 5.746 -8.460 1.00 86.00 86 ALA A O 1
ATOM 681 N N . GLU A 1 87 ? 9.021 4.404 -7.702 1.00 89.50 87 GLU A N 1
ATOM 682 C CA . GLU A 1 87 ? 8.932 3.434 -8.807 1.00 89.50 87 GLU A CA 1
ATOM 683 C C . GLU A 1 87 ? 7.550 2.775 -8.916 1.00 89.50 87 GLU A C 1
ATOM 685 O O . GLU A 1 87 ? 7.125 2.440 -10.018 1.00 89.50 87 GLU A O 1
ATOM 690 N N . SER A 1 88 ? 6.818 2.672 -7.803 1.00 90.56 88 SER A N 1
ATOM 691 C CA . SER A 1 88 ? 5.464 2.103 -7.742 1.00 90.56 88 SER A CA 1
ATOM 692 C C . SER A 1 88 ? 4.347 3.152 -7.758 1.00 90.56 88 SER A C 1
ATOM 694 O O . SER A 1 88 ? 3.200 2.842 -7.458 1.00 90.56 88 SER A O 1
ATOM 696 N N . MET A 1 89 ? 4.639 4.411 -8.098 1.00 88.12 89 MET A N 1
ATOM 697 C CA . MET A 1 89 ? 3.644 5.492 -8.048 1.00 88.12 89 MET A CA 1
ATOM 698 C C . MET A 1 89 ? 2.459 5.293 -9.018 1.00 88.12 89 MET A C 1
ATOM 700 O O . MET A 1 89 ? 1.361 5.771 -8.742 1.00 88.12 89 MET A O 1
ATOM 704 N N . TYR A 1 90 ? 2.669 4.620 -10.157 1.00 91.00 90 TYR A N 1
ATOM 705 C CA . TYR A 1 90 ? 1.634 4.367 -11.176 1.00 91.00 90 TYR A CA 1
ATOM 706 C C . TYR A 1 90 ? 1.052 2.944 -11.141 1.00 91.00 90 TYR A C 1
ATOM 708 O O . TYR A 1 90 ? 0.383 2.535 -12.096 1.00 91.00 90 TYR A O 1
ATOM 716 N N . ASP A 1 91 ? 1.333 2.186 -10.082 1.00 91.44 91 ASP A N 1
ATOM 717 C CA . ASP A 1 91 ? 0.806 0.835 -9.886 1.00 91.44 91 ASP A CA 1
ATOM 718 C C . ASP A 1 91 ? -0.621 0.809 -9.313 1.00 91.44 91 ASP A C 1
ATOM 720 O O . ASP A 1 91 ? -0.974 1.680 -8.492 1.00 91.44 91 ASP A O 1
#

Sequence (91 aa):
EFFEKNSILLLIGILIVVAIGGLIEIVPLFYLKSTIEAAAGMRPYTPLELAGRNIYVREGCYLCHSQMVRPMRDEVERYGHFSLAAESMYD

Radius of gyration: 20.73 Å; chains: 1; bounding box: 49×31×58 Å